Protein AF-A0A6B3FSJ6-F1 (afdb_monomer_lite)

Foldseek 3Di:
DDPPPDDVVWDKDQDDPVCLVVQQVVQCVVDPHSVRSVVVVVQVVDPVRDDSVPHMDTDDD

Radius of gyration: 13.38 Å; chains: 1; bounding box: 27×33×26 Å

Sequence (61 aa):
MLTDHTDPRWTTRPETPADRAAVHGVNTAAFPTRDEADLVDALRADPEAWLPELSYVAEAP

Structure (mmCIF, N/CA/C/O backbone):
data_AF-A0A6B3FSJ6-F1
#
_entry.id   AF-A0A6B3FSJ6-F1
#
loop_
_atom_site.group_PDB
_atom_site.id
_atom_site.type_symbol
_atom_site.label_atom_id
_atom_site.label_alt_id
_atom_site.label_comp_id
_atom_site.label_asym_id
_atom_site.label_entity_id
_atom_site.label_seq_id
_atom_site.pdbx_PDB_ins_code
_atom_site.Cartn_x
_atom_site.Cartn_y
_atom_site.Cartn_z
_atom_site.occupancy
_atom_site.B_iso_or_equiv
_atom_site.auth_seq_id
_atom_site.auth_comp_id
_atom_site.auth_asym_id
_atom_site.auth_atom_id
_atom_site.pdbx_PDB_model_num
ATOM 1 N N . MET A 1 1 ? 10.748 24.754 -15.650 1.00 40.88 1 MET A N 1
ATOM 2 C CA . MET A 1 1 ? 11.573 24.591 -14.438 1.00 40.88 1 MET A CA 1
ATOM 3 C C . MET A 1 1 ? 10.782 23.676 -13.520 1.00 40.88 1 MET A C 1
ATOM 5 O O . MET A 1 1 ? 9.868 24.150 -12.863 1.00 40.88 1 MET A O 1
ATOM 9 N N . LEU A 1 2 ? 10.997 22.363 -13.629 1.00 47.53 2 LEU A N 1
ATOM 10 C CA . LEU A 1 2 ? 10.339 21.380 -12.768 1.00 47.53 2 LEU A CA 1
ATOM 11 C C . LEU A 1 2 ? 11.026 21.504 -11.406 1.00 47.53 2 LEU A C 1
ATOM 13 O O . LEU A 1 2 ? 12.242 21.340 -11.332 1.00 47.53 2 LEU A O 1
ATOM 17 N N . THR A 1 3 ? 10.305 21.931 -10.376 1.00 50.03 3 THR A N 1
ATOM 18 C CA . THR A 1 3 ? 10.837 21.916 -9.015 1.00 50.03 3 THR A CA 1
ATOM 19 C C . THR A 1 3 ? 11.077 20.463 -8.637 1.00 50.03 3 THR A C 1
ATOM 21 O O . THR A 1 3 ? 10.173 19.642 -8.733 1.00 50.03 3 THR A O 1
ATOM 24 N N . ASP A 1 4 ? 12.310 20.143 -8.264 1.00 61.53 4 ASP A N 1
ATOM 25 C CA . ASP A 1 4 ? 12.640 18.841 -7.707 1.00 61.53 4 ASP A CA 1
ATOM 26 C C . ASP A 1 4 ? 11.846 18.678 -6.402 1.00 61.53 4 ASP A C 1
ATOM 28 O O . ASP A 1 4 ? 12.049 19.425 -5.443 1.00 61.53 4 ASP A O 1
ATOM 32 N N . HIS A 1 5 ? 10.835 17.807 -6.411 1.00 66.31 5 HIS A N 1
ATOM 33 C CA . HIS A 1 5 ? 9.909 17.617 -5.289 1.00 66.31 5 HIS A CA 1
ATOM 34 C C . HIS A 1 5 ? 10.494 16.717 -4.189 1.00 66.31 5 HIS A C 1
ATOM 36 O O . HIS A 1 5 ? 9.797 16.403 -3.224 1.00 66.31 5 HIS A O 1
ATOM 42 N N . THR A 1 6 ? 11.752 16.292 -4.317 1.00 66.00 6 THR A N 1
ATOM 43 C CA . THR A 1 6 ? 12.418 15.444 -3.330 1.00 66.00 6 THR A CA 1
ATOM 44 C C . THR A 1 6 ? 13.110 16.283 -2.262 1.00 66.00 6 THR A C 1
ATOM 46 O O . THR A 1 6 ? 14.108 16.955 -2.514 1.00 66.00 6 THR A O 1
ATOM 49 N N . ASP A 1 7 ? 12.583 16.229 -1.037 1.00 71.62 7 ASP A N 1
ATOM 50 C CA . ASP A 1 7 ? 13.313 16.678 0.148 1.00 71.62 7 ASP A CA 1
ATOM 51 C C . ASP A 1 7 ? 14.490 15.709 0.378 1.00 71.62 7 ASP A C 1
ATOM 53 O O . ASP A 1 7 ? 14.248 14.517 0.586 1.00 71.62 7 ASP A O 1
ATOM 57 N N . PRO A 1 8 ? 15.754 16.176 0.369 1.00 74.00 8 P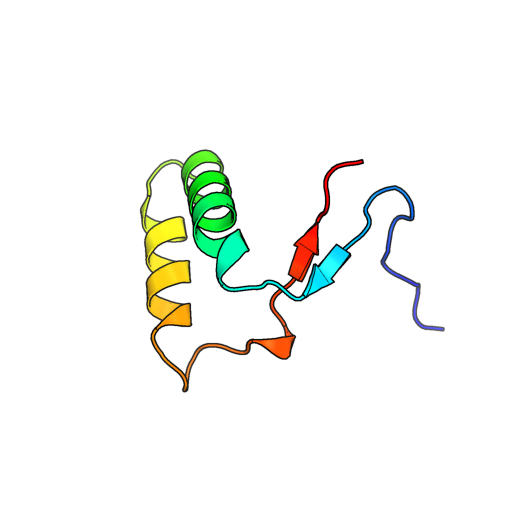RO A N 1
ATOM 58 C CA . PRO A 1 8 ? 16.929 15.306 0.457 1.00 74.00 8 PRO A CA 1
ATOM 59 C C . PRO A 1 8 ? 17.031 14.544 1.786 1.00 74.00 8 PRO A C 1
ATOM 61 O O . PRO A 1 8 ? 17.877 13.666 1.918 1.00 74.00 8 PRO A O 1
ATOM 64 N N . ARG A 1 9 ? 16.197 14.870 2.783 1.00 81.38 9 ARG A N 1
ATOM 65 C CA . ARG A 1 9 ? 16.106 14.113 4.039 1.00 81.38 9 ARG A 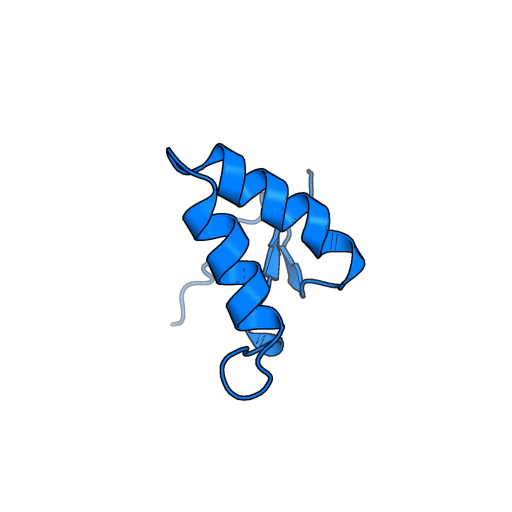CA 1
ATOM 66 C C . ARG A 1 9 ? 15.377 12.778 3.891 1.00 81.38 9 ARG A C 1
ATOM 68 O O . ARG A 1 9 ? 15.468 11.963 4.802 1.00 81.38 9 ARG A O 1
ATOM 75 N N . TRP A 1 10 ? 14.643 12.570 2.800 1.00 82.94 10 TRP A N 1
ATOM 76 C CA . TRP A 1 10 ? 13.841 11.371 2.575 1.00 82.94 10 TRP A CA 1
ATOM 77 C C . TRP A 1 10 ? 14.292 10.685 1.290 1.00 82.94 10 TRP A C 1
ATOM 79 O O . TRP A 1 10 ? 13.835 11.014 0.194 1.00 82.94 10 TRP A O 1
ATOM 89 N N . THR A 1 11 ? 15.196 9.716 1.430 1.00 90.44 11 THR A N 1
ATOM 90 C CA . THR A 1 11 ? 15.560 8.827 0.324 1.00 90.44 11 THR A CA 1
ATOM 91 C C . THR A 1 11 ? 14.356 7.960 -0.026 1.00 90.44 11 THR A C 1
ATOM 93 O O . THR A 1 11 ? 13.682 7.426 0.856 1.00 90.44 11 THR A O 1
ATOM 96 N N . THR A 1 12 ? 14.062 7.837 -1.317 1.00 93.00 12 THR A N 1
ATOM 97 C CA . THR A 1 12 ? 12.975 6.993 -1.818 1.00 93.00 12 THR A CA 1
ATOM 98 C C . THR A 1 12 ? 13.504 6.014 -2.849 1.00 93.00 12 THR A C 1
ATOM 100 O O . THR A 1 12 ? 14.475 6.289 -3.557 1.00 93.00 12 THR A O 1
ATOM 103 N N . ARG A 1 13 ? 12.843 4.864 -2.950 1.00 95.00 13 ARG A N 1
ATOM 104 C CA . ARG A 1 13 ? 13.130 3.838 -3.955 1.00 95.00 13 ARG A CA 1
ATOM 105 C C . ARG A 1 13 ? 11.839 3.157 -4.410 1.00 95.00 13 ARG A C 1
ATOM 107 O O . ARG A 1 13 ? 10.852 3.208 -3.670 1.00 95.00 13 ARG A O 1
ATOM 114 N N . PRO A 1 14 ? 11.830 2.504 -5.586 1.00 96.19 14 PRO A N 1
ATOM 115 C CA . PRO A 1 14 ? 10.704 1.670 -5.989 1.00 96.19 14 PRO A CA 1
ATOM 116 C C . PRO A 1 14 ? 10.354 0.628 -4.916 1.00 96.19 14 PRO A C 1
ATOM 118 O O . PRO A 1 14 ? 11.244 0.065 -4.263 1.00 96.19 14 PRO A O 1
ATOM 121 N N . GLU A 1 15 ? 9.057 0.383 -4.731 1.00 96.50 15 GLU A N 1
ATOM 122 C CA . GLU A 1 15 ? 8.554 -0.684 -3.863 1.00 96.50 15 GLU A CA 1
ATOM 123 C C . GLU A 1 15 ? 8.979 -2.053 -4.417 1.00 96.50 15 GLU A C 1
ATOM 125 O O . GLU A 1 15 ? 8.946 -2.313 -5.621 1.00 96.50 15 GLU A O 1
ATOM 130 N N . THR A 1 16 ? 9.347 -2.967 -3.525 1.00 96.38 16 THR A N 1
ATOM 131 C CA . THR A 1 16 ? 9.584 -4.378 -3.835 1.00 96.38 16 THR A CA 1
ATOM 132 C C . THR A 1 16 ? 8.562 -5.255 -3.109 1.00 96.38 16 THR A C 1
ATOM 134 O O . THR A 1 16 ? 7.975 -4.835 -2.110 1.00 96.38 16 THR A O 1
ATOM 137 N N . PRO A 1 17 ? 8.371 -6.526 -3.514 1.00 96.25 17 PRO A N 1
ATOM 138 C CA . PRO A 1 17 ? 7.488 -7.434 -2.783 1.00 96.25 17 PRO A CA 1
ATOM 139 C C . PRO A 1 17 ? 7.819 -7.590 -1.288 1.00 96.25 17 PRO A C 1
ATOM 141 O O . PRO A 1 17 ? 6.920 -7.902 -0.510 1.00 96.25 17 PRO A O 1
ATOM 144 N N . ALA A 1 18 ? 9.073 -7.354 -0.880 1.00 97.31 18 ALA A N 1
ATOM 145 C CA . ALA A 1 18 ? 9.492 -7.409 0.521 1.00 97.31 18 ALA A CA 1
ATOM 146 C C . ALA A 1 18 ? 8.902 -6.272 1.376 1.00 97.31 18 ALA A C 1
ATOM 148 O O . ALA A 1 1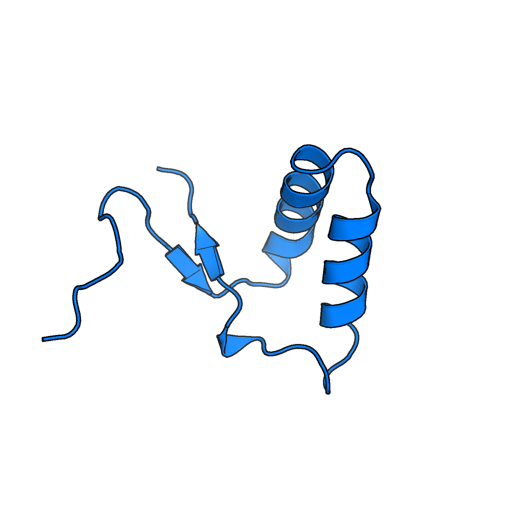8 ? 8.777 -6.422 2.589 1.00 97.31 18 ALA A O 1
ATOM 149 N N . ASP A 1 19 ? 8.499 -5.162 0.754 1.00 97.50 19 ASP A N 1
ATOM 150 C CA . ASP A 1 19 ? 7.994 -3.976 1.450 1.00 97.50 19 ASP A CA 1
ATOM 151 C C . ASP A 1 19 ? 6.499 -4.074 1.787 1.00 97.50 19 ASP A C 1
ATOM 153 O O . ASP A 1 19 ? 6.013 -3.365 2.668 1.00 97.50 19 ASP A O 1
ATOM 157 N N . ARG A 1 20 ? 5.759 -4.979 1.131 1.00 97.06 20 ARG A N 1
ATOM 158 C CA . ARG A 1 20 ? 4.287 -5.052 1.200 1.00 97.06 20 ARG A CA 1
ATOM 159 C C . ARG A 1 20 ? 3.747 -5.136 2.626 1.00 97.06 20 ARG A C 1
ATOM 161 O O . ARG A 1 20 ? 2.798 -4.436 2.959 1.00 97.06 20 ARG A O 1
ATOM 168 N N . ALA A 1 21 ? 4.373 -5.942 3.485 1.00 98.25 21 ALA A N 1
ATOM 169 C CA . ALA A 1 21 ? 3.950 -6.073 4.879 1.00 98.25 21 ALA A CA 1
ATOM 170 C C . ALA A 1 21 ? 4.124 -4.761 5.667 1.00 98.25 21 ALA A C 1
ATOM 172 O O . ALA A 1 21 ? 3.266 -4.405 6.474 1.00 98.25 21 ALA A O 1
ATOM 173 N N . ALA A 1 22 ? 5.206 -4.019 5.411 1.00 97.88 22 ALA A N 1
ATOM 174 C CA . ALA A 1 22 ? 5.441 -2.723 6.040 1.00 97.88 22 ALA A CA 1
ATOM 175 C C . ALA A 1 22 ? 4.461 -1.665 5.512 1.00 97.88 22 ALA A C 1
ATOM 177 O O . ALA A 1 22 ? 3.862 -0.941 6.304 1.00 97.88 22 ALA A O 1
ATOM 178 N N . VAL A 1 23 ? 4.228 -1.631 4.196 1.00 97.69 23 VAL A N 1
ATOM 179 C CA . VAL A 1 23 ? 3.241 -0.742 3.560 1.00 97.69 23 VAL A CA 1
ATOM 180 C C . VAL A 1 23 ? 1.831 -0.999 4.103 1.00 97.69 23 VAL A C 1
ATOM 182 O O . VAL A 1 23 ? 1.120 -0.051 4.438 1.00 97.69 23 VAL A O 1
ATOM 185 N N . HIS A 1 24 ? 1.434 -2.265 4.257 1.00 98.50 24 HIS A N 1
ATOM 186 C CA . HIS A 1 24 ? 0.151 -2.629 4.860 1.00 98.50 24 HIS A CA 1
ATOM 187 C C . HIS A 1 24 ? 0.051 -2.126 6.309 1.00 98.50 24 HIS A C 1
ATOM 189 O O . HIS A 1 24 ? -0.955 -1.531 6.699 1.00 98.50 24 HIS A O 1
ATOM 195 N N . GLY A 1 25 ? 1.115 -2.307 7.101 1.00 98.56 25 GLY A N 1
ATOM 196 C CA . GLY A 1 25 ? 1.182 -1.828 8.482 1.00 98.56 25 GLY A CA 1
ATOM 197 C C . GLY A 1 25 ? 1.053 -0.307 8.600 1.00 98.56 25 GLY A C 1
ATOM 198 O O . GLY A 1 25 ? 0.311 0.178 9.451 1.00 98.56 25 GLY A O 1
ATOM 199 N N . VAL A 1 26 ? 1.716 0.444 7.716 1.00 97.81 26 VAL A N 1
ATOM 200 C CA . VAL A 1 26 ? 1.618 1.911 7.668 1.00 97.81 26 VAL A CA 1
ATOM 201 C C . VAL A 1 26 ? 0.196 2.359 7.338 1.00 97.81 26 VAL A C 1
ATOM 203 O O . VAL A 1 26 ? -0.347 3.189 8.061 1.00 97.81 26 VAL A O 1
ATOM 206 N N . ASN A 1 27 ? -0.435 1.793 6.303 1.00 98.31 27 ASN A N 1
ATOM 207 C CA . ASN A 1 27 ? -1.811 2.154 5.941 1.00 98.31 27 ASN A CA 1
ATOM 208 C C . ASN A 1 27 ? -2.802 1.806 7.057 1.00 98.31 27 ASN A C 1
ATOM 210 O O . ASN A 1 27 ? -3.631 2.634 7.418 1.00 98.31 27 ASN A O 1
ATOM 214 N N . THR A 1 28 ? -2.659 0.634 7.679 1.00 98.62 28 THR A N 1
ATOM 215 C CA . THR A 1 28 ? -3.509 0.232 8.812 1.00 98.62 28 THR A CA 1
ATOM 216 C C . THR A 1 28 ? -3.386 1.203 9.988 1.00 98.62 28 THR A C 1
ATOM 218 O O . THR A 1 28 ? -4.366 1.479 10.668 1.00 98.62 28 THR A O 1
ATOM 221 N N . ALA A 1 29 ? -2.185 1.729 10.243 1.00 98.50 29 ALA A N 1
ATOM 222 C CA . ALA A 1 29 ? -1.960 2.699 11.311 1.00 98.50 29 ALA A CA 1
ATOM 223 C C . ALA A 1 29 ? -2.420 4.125 10.951 1.00 98.50 29 ALA A C 1
ATOM 225 O O . ALA A 1 29 ? -2.630 4.939 11.850 1.00 98.50 29 ALA A O 1
ATOM 226 N N . ALA A 1 30 ? -2.540 4.443 9.660 1.00 98.19 30 ALA A N 1
ATOM 227 C CA . ALA A 1 30 ? -2.865 5.781 9.173 1.00 98.19 30 ALA A CA 1
ATOM 228 C C . ALA A 1 30 ? -4.373 6.077 9.152 1.00 98.19 30 ALA A C 1
ATOM 230 O O . ALA A 1 30 ? -4.761 7.246 9.212 1.00 98.19 30 ALA A O 1
ATOM 231 N N . PHE A 1 31 ? -5.215 5.043 9.081 1.00 97.94 31 PHE A N 1
ATOM 232 C CA . PHE A 1 31 ? -6.665 5.175 8.948 1.00 97.94 31 PHE A CA 1
ATOM 233 C C . PHE A 1 31 ? -7.424 4.533 10.125 1.00 97.94 31 PHE A C 1
ATOM 235 O O . PHE A 1 31 ? -6.878 3.686 10.830 1.00 97.94 31 PHE A O 1
ATOM 242 N N . PRO A 1 32 ? -8.691 4.925 10.386 1.00 98.31 32 PRO A N 1
ATOM 243 C CA . PRO A 1 32 ? -9.476 4.368 11.495 1.00 98.31 32 PRO A CA 1
ATOM 244 C C . PRO A 1 32 ? -9.808 2.876 11.356 1.00 98.31 32 PRO A C 1
ATOM 246 O O . PRO A 1 32 ? -10.193 2.240 12.338 1.00 98.31 32 PRO A O 1
ATOM 249 N N . THR A 1 33 ? -9.715 2.334 10.141 1.00 98.12 33 THR A N 1
ATOM 250 C CA . THR A 1 33 ? -10.005 0.934 9.822 1.00 98.12 33 THR A CA 1
ATOM 251 C C . THR A 1 33 ? -8.892 0.344 8.961 1.00 98.12 33 THR A C 1
ATOM 253 O O . THR A 1 33 ? -8.009 1.060 8.499 1.00 98.12 33 THR A O 1
ATOM 256 N N . ARG A 1 34 ? -8.932 -0.973 8.740 1.00 98.12 34 ARG A N 1
ATOM 257 C CA . ARG A 1 34 ? -7.987 -1.669 7.851 1.00 98.12 34 ARG A CA 1
ATOM 258 C C . ARG A 1 34 ? -8.340 -1.553 6.365 1.00 98.12 34 ARG A C 1
ATOM 260 O O . ARG A 1 34 ? -7.568 -2.030 5.537 1.00 98.12 34 ARG A O 1
ATOM 267 N N . ASP A 1 35 ? -9.489 -0.966 6.035 1.00 98.62 35 ASP A N 1
ATOM 268 C CA . ASP A 1 35 ? -10.065 -1.010 4.690 1.00 98.62 35 ASP A CA 1
ATOM 269 C C . ASP A 1 35 ? -9.127 -0.385 3.648 1.00 98.62 35 ASP A C 1
ATOM 271 O O . ASP A 1 35 ? -8.996 -0.907 2.544 1.00 98.62 35 ASP A O 1
ATOM 275 N N . GLU A 1 36 ? -8.395 0.674 4.000 1.00 98.56 36 GLU A N 1
ATOM 276 C CA . GLU A 1 36 ? -7.406 1.296 3.119 1.00 98.56 36 GLU A CA 1
ATOM 277 C C . GLU A 1 36 ? -6.188 0.398 2.859 1.00 98.56 36 GLU A C 1
ATOM 279 O O . GLU A 1 36 ? -5.680 0.354 1.737 1.00 98.56 36 GLU A O 1
ATOM 284 N N . ALA A 1 37 ? -5.725 -0.351 3.863 1.00 98.69 37 ALA A N 1
ATOM 285 C CA . ALA A 1 37 ? -4.622 -1.293 3.691 1.00 98.69 37 ALA A CA 1
ATOM 286 C C . ALA A 1 37 ? -5.041 -2.481 2.809 1.00 98.69 37 ALA A C 1
ATOM 288 O O . ALA A 1 37 ? -4.323 -2.847 1.876 1.00 98.69 37 ALA A O 1
ATOM 289 N N . ASP A 1 38 ? -6.237 -3.024 3.056 1.00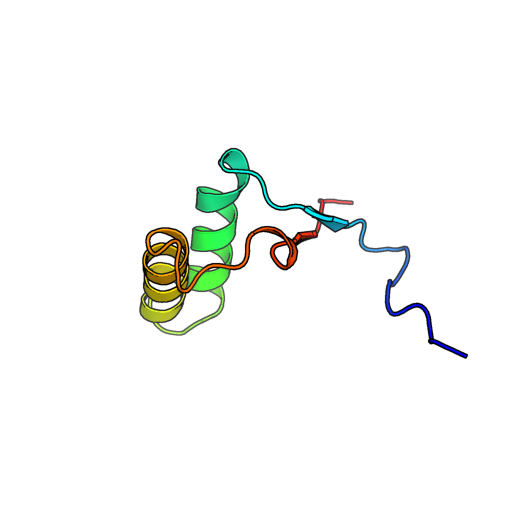 98.62 38 ASP A N 1
ATOM 290 C CA . ASP A 1 38 ? -6.810 -4.109 2.256 1.00 98.62 38 ASP A CA 1
ATOM 291 C C . ASP A 1 38 ? -7.099 -3.659 0.811 1.00 98.62 38 ASP A C 1
ATOM 293 O O . ASP A 1 38 ? -6.883 -4.426 -0.128 1.00 98.62 38 ASP A O 1
ATOM 297 N N . LEU A 1 39 ? -7.532 -2.408 0.607 1.00 98.12 39 LEU A N 1
ATOM 298 C CA . LEU A 1 39 ? -7.737 -1.827 -0.721 1.00 98.12 39 LEU A CA 1
ATOM 299 C C . LEU A 1 39 ? -6.432 -1.784 -1.523 1.00 98.12 39 LEU A C 1
ATOM 301 O O . LEU A 1 39 ? -6.421 -2.165 -2.692 1.00 98.12 39 LEU A O 1
ATOM 305 N N . VAL A 1 40 ? -5.329 -1.341 -0.915 1.00 97.62 40 VAL A N 1
ATOM 306 C CA . VAL A 1 40 ? -4.020 -1.303 -1.585 1.00 97.62 40 VAL A CA 1
ATOM 307 C C . VAL A 1 40 ? -3.561 -2.712 -1.976 1.00 97.62 40 VAL A C 1
ATOM 309 O O . VAL A 1 40 ? -3.041 -2.907 -3.076 1.00 97.62 40 VAL A O 1
ATOM 312 N N . ASP A 1 41 ? -3.789 -3.711 -1.123 1.00 98.06 41 ASP A N 1
ATOM 313 C CA . ASP A 1 41 ? -3.464 -5.104 -1.445 1.00 98.06 41 ASP A CA 1
ATOM 314 C C . ASP A 1 41 ? -4.346 -5.672 -2.561 1.00 98.06 41 ASP A C 1
ATOM 316 O O . ASP A 1 41 ? -3.833 -6.359 -3.450 1.00 98.06 41 ASP A O 1
ATOM 320 N N . ALA A 1 42 ? -5.640 -5.342 -2.564 1.00 98.19 42 ALA A N 1
ATOM 321 C CA . ALA A 1 42 ? -6.564 -5.724 -3.626 1.00 98.19 42 ALA A CA 1
ATOM 322 C C . ALA A 1 42 ? -6.172 -5.099 -4.972 1.00 98.19 42 ALA A C 1
ATOM 324 O O . ALA A 1 42 ? -6.114 -5.811 -5.973 1.00 98.19 42 ALA A O 1
ATOM 325 N N . LEU A 1 43 ? -5.828 -3.805 -4.991 1.00 97.31 43 LEU A N 1
ATOM 326 C CA . LEU A 1 43 ? -5.337 -3.130 -6.193 1.00 97.31 43 LEU A CA 1
ATOM 327 C C . LEU A 1 43 ? -4.063 -3.802 -6.707 1.00 97.31 43 LEU A C 1
ATOM 329 O O . LEU A 1 43 ? -3.983 -4.106 -7.888 1.00 97.31 43 LEU A O 1
ATOM 333 N N . ARG A 1 44 ? -3.101 -4.114 -5.828 1.00 96.25 44 ARG A N 1
ATOM 334 C CA . ARG A 1 44 ? -1.831 -4.756 -6.208 1.00 96.25 44 ARG A CA 1
ATOM 335 C C . ARG A 1 44 ? -2.001 -6.167 -6.789 1.00 96.25 44 ARG A C 1
ATOM 337 O O . ARG A 1 44 ? -1.120 -6.640 -7.507 1.00 96.25 44 ARG A O 1
ATOM 344 N N . ALA A 1 45 ? -3.091 -6.857 -6.459 1.00 96.50 45 ALA A N 1
ATOM 345 C CA . ALA A 1 45 ? -3.413 -8.171 -7.009 1.00 96.50 45 ALA A CA 1
ATOM 346 C C . ALA A 1 45 ? -4.039 -8.105 -8.415 1.00 96.50 45 ALA A C 1
ATOM 348 O O . ALA A 1 45 ? -4.050 -9.123 -9.110 1.00 96.50 45 ALA A O 1
ATOM 349 N N . ASP A 1 46 ? -4.533 -6.937 -8.834 1.00 97.56 46 ASP A N 1
ATOM 350 C CA . ASP A 1 46 ? -5.118 -6.709 -10.153 1.00 97.56 46 ASP A CA 1
ATOM 351 C C . ASP A 1 46 ? -4.084 -6.061 -11.099 1.00 97.56 46 ASP A C 1
ATOM 353 O O . ASP A 1 46 ? -3.769 -4.875 -10.956 1.00 97.56 46 ASP A O 1
ATOM 357 N N . PRO A 1 47 ? -3.538 -6.809 -12.078 1.00 92.06 47 PRO A N 1
ATOM 358 C CA . PRO A 1 47 ? -2.525 -6.289 -12.994 1.00 92.06 47 PRO A CA 1
ATOM 359 C C . PRO A 1 47 ? -3.050 -5.201 -13.943 1.00 92.06 47 PRO A C 1
ATOM 361 O O . PRO A 1 47 ? -2.236 -4.468 -14.497 1.00 92.06 47 PRO A O 1
ATOM 364 N N . GLU A 1 48 ? -4.368 -5.074 -14.130 1.00 96.50 48 GLU A N 1
ATOM 365 C CA . GLU A 1 48 ? -4.960 -4.008 -14.951 1.00 96.50 48 GLU A CA 1
ATOM 366 C C . GLU A 1 48 ? -5.169 -2.712 -14.145 1.00 96.50 48 GLU A C 1
ATOM 368 O O . GLU A 1 48 ? -5.307 -1.635 -14.727 1.00 96.50 48 GLU A O 1
ATOM 373 N N . ALA A 1 49 ? -5.183 -2.797 -12.808 1.00 95.44 49 ALA A N 1
ATOM 374 C CA . ALA A 1 49 ? -5.376 -1.654 -11.914 1.00 95.44 49 ALA A CA 1
ATOM 375 C C . ALA A 1 49 ? -4.068 -1.146 -11.284 1.00 95.44 49 ALA A C 1
ATOM 377 O O . ALA A 1 49 ? -3.935 0.055 -11.028 1.00 95.44 49 ALA A O 1
ATOM 378 N N . TRP A 1 50 ? -3.108 -2.034 -11.006 1.00 95.88 50 TRP A N 1
ATOM 379 C CA . TRP A 1 50 ? -1.846 -1.664 -10.367 1.00 95.88 50 TRP A CA 1
ATOM 380 C C . TRP A 1 50 ? -0.803 -1.175 -11.367 1.00 95.88 50 TRP A C 1
ATOM 382 O O . TRP A 1 50 ? -0.494 -1.847 -12.346 1.00 95.88 50 TRP A O 1
ATOM 392 N N . LEU A 1 51 ? -0.177 -0.041 -11.056 1.00 95.62 51 LEU A N 1
ATOM 393 C CA . LEU A 1 51 ? 0.931 0.523 -11.826 1.00 95.62 51 LEU A CA 1
ATOM 394 C C . LEU A 1 51 ? 2.220 0.420 -10.993 1.00 95.62 51 LEU A C 1
ATOM 396 O O . LEU A 1 51 ? 2.487 1.318 -10.187 1.00 95.62 51 LEU A O 1
ATOM 400 N N . PRO A 1 52 ? 3.009 -0.666 -11.122 1.00 91.06 52 PRO A N 1
ATOM 401 C CA . PRO A 1 52 ? 4.174 -0.897 -10.265 1.00 91.06 52 PRO A CA 1
ATOM 402 C C . 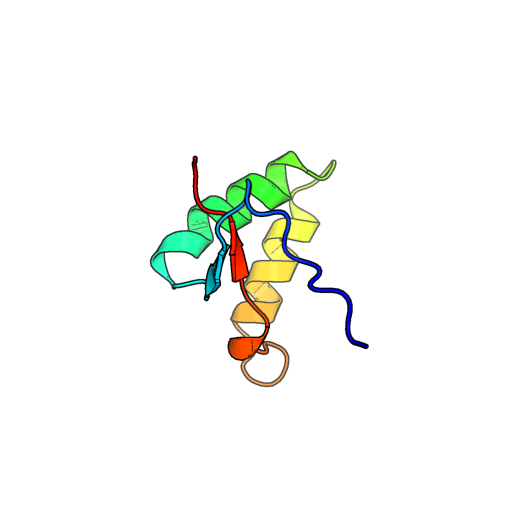PRO A 1 52 ? 5.230 0.216 -10.350 1.00 91.06 52 PRO A C 1
ATOM 404 O O . PRO A 1 52 ? 5.904 0.506 -9.367 1.00 91.06 52 PRO A O 1
ATOM 407 N N . GLU A 1 53 ? 5.316 0.906 -11.480 1.00 93.75 53 GLU A N 1
ATOM 408 C CA . GLU A 1 53 ? 6.254 1.991 -11.775 1.00 93.75 53 GLU A CA 1
ATOM 409 C C . GLU A 1 53 ? 5.924 3.283 -11.020 1.00 93.75 53 GLU A C 1
ATOM 411 O O . GLU A 1 53 ? 6.744 4.196 -10.989 1.00 93.75 53 GLU A O 1
ATOM 416 N N . LEU A 1 54 ? 4.733 3.379 -10.419 1.00 94.06 54 LEU A N 1
ATOM 417 C CA . LEU A 1 54 ? 4.317 4.514 -9.592 1.00 94.06 54 LEU A CA 1
ATOM 418 C C . LEU A 1 54 ? 4.382 4.206 -8.090 1.00 94.06 54 LEU A C 1
ATOM 420 O O . LEU A 1 54 ? 4.040 5.056 -7.268 1.00 94.06 54 LEU A O 1
ATOM 424 N N . SER A 1 55 ? 4.825 3.006 -7.718 1.00 94.94 55 SER A N 1
ATOM 425 C CA . SER A 1 55 ? 4.890 2.556 -6.334 1.00 94.94 55 SER A CA 1
ATOM 426 C C . SER A 1 55 ? 6.292 2.773 -5.756 1.00 94.94 55 SER A C 1
ATOM 428 O O . SER A 1 55 ? 7.268 2.160 -6.188 1.00 94.94 55 SER A O 1
ATOM 430 N N . TYR A 1 56 ? 6.391 3.665 -4.769 1.00 95.12 56 TYR A N 1
ATOM 431 C CA . TYR A 1 56 ? 7.640 4.042 -4.107 1.00 95.12 56 TYR A CA 1
ATOM 432 C C . TYR A 1 56 ? 7.486 3.991 -2.591 1.00 95.12 56 TYR A C 1
ATOM 434 O O . TYR A 1 56 ? 6.428 4.305 -2.045 1.00 95.12 56 TYR A O 1
ATOM 442 N N . VAL A 1 57 ? 8.577 3.651 -1.911 1.00 95.94 57 VAL A N 1
ATOM 443 C CA . VAL A 1 57 ? 8.685 3.693 -0.452 1.00 95.94 57 VAL A CA 1
ATOM 444 C C . VAL A 1 57 ? 9.781 4.663 -0.038 1.00 95.94 57 VAL A C 1
ATOM 446 O O . VAL A 1 57 ? 10.791 4.813 -0.731 1.00 95.94 57 VAL A O 1
ATOM 449 N N . ALA A 1 58 ? 9.576 5.321 1.100 1.00 94.06 58 ALA A N 1
ATOM 450 C CA . ALA A 1 58 ? 10.635 6.050 1.779 1.00 94.06 58 ALA A CA 1
ATOM 451 C C . ALA A 1 58 ? 11.501 5.069 2.576 1.00 94.06 58 ALA A C 1
ATOM 453 O O . ALA A 1 58 ? 10.993 4.127 3.188 1.00 94.06 58 ALA A O 1
ATOM 454 N N . GLU A 1 59 ? 12.805 5.302 2.575 1.00 89.69 59 GLU A N 1
ATOM 455 C CA . GLU A 1 59 ? 13.749 4.544 3.383 1.00 89.69 59 GLU A CA 1
ATOM 456 C C . GLU A 1 59 ? 13.892 5.183 4.767 1.00 89.69 59 GLU A C 1
ATOM 458 O O . GLU A 1 59 ? 13.654 6.380 4.953 1.00 89.69 59 GLU A O 1
ATOM 463 N N . ALA A 1 60 ? 14.258 4.370 5.759 1.00 82.44 60 ALA A N 1
ATOM 464 C CA . ALA A 1 60 ? 14.651 4.909 7.053 1.00 82.44 60 ALA A CA 1
ATOM 465 C C . ALA A 1 60 ? 15.920 5.782 6.892 1.00 82.44 60 ALA A C 1
ATOM 467 O O . ALA A 1 60 ? 16.723 5.486 6.003 1.00 82.44 60 ALA A O 1
ATOM 468 N N . PRO A 1 61 ? 16.095 6.830 7.722 1.00 72.94 61 PRO A N 1
ATOM 469 C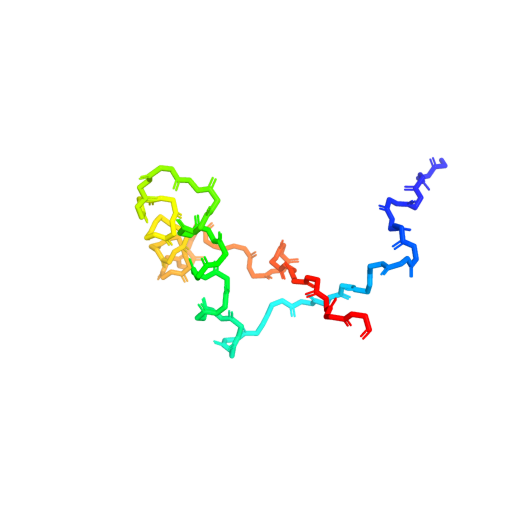 CA . PRO A 1 61 ? 17.280 7.689 7.693 1.00 72.94 61 PRO A CA 1
ATOM 470 C C . PRO A 1 61 ? 18.605 6.941 7.874 1.00 72.94 61 PRO A C 1
ATOM 472 O O . PRO A 1 61 ? 18.621 5.930 8.617 1.00 72.94 61 PRO A O 1
#

Secondary structure (DSSP, 8-state):
-------TTS-EEE--GGGHHHHHHHHHHHSSSSHHHHHHHHHHH-TTT--GGG-EEEPP-

pLDDT: mean 90.59, std 13.5, range [40.88, 98.69]